Protein AF-A0AAV8CZV4-F1 (afdb_monomer)

pLDDT: mean 82.41, std 15.02, range [40.75, 97.69]

Secondary structure (DSSP, 8-state):
-EEEEESSTTS--EEEEE------TT-SSPPP--TT-SS-----EEEEEE-TT--EEEEETTEEEE---GGGGT---TT---PPP-----------HHHHHHHHHHHHHHT--

Structure (mmCIF, N/CA/C/O backbone):
data_AF-A0AAV8CZV4-F1
#
_entry.id   AF-A0AAV8CZV4-F1
#
loop_
_atom_site.group_PDB
_atom_site.id
_atom_site.type_symbol
_atom_site.label_atom_id
_atom_site.label_alt_id
_atom_site.label_comp_id
_atom_site.label_asym_id
_atom_site.label_entity_id
_atom_site.label_seq_id
_atom_site.pdbx_PDB_ins_code
_atom_site.Cartn_x
_atom_site.Cartn_y
_atom_site.Cartn_z
_atom_site.occupancy
_atom_site.B_iso_or_equiv
_atom_site.auth_seq_id
_atom_site.auth_comp_id
_atom_site.auth_asym_id
_atom_site.auth_atom_id
_atom_site.pdbx_PDB_model_num
ATOM 1 N N . MET A 1 1 ? 6.064 -4.288 -0.198 1.00 84.44 1 MET A N 1
ATOM 2 C CA . MET A 1 1 ? 5.861 -4.841 -1.558 1.00 84.44 1 MET A CA 1
ATOM 3 C C . MET A 1 1 ? 6.986 -4.315 -2.436 1.00 84.44 1 MET A C 1
ATOM 5 O O . MET A 1 1 ? 7.546 -3.289 -2.079 1.00 84.44 1 MET A O 1
ATOM 9 N N . TRP A 1 2 ? 7.366 -4.995 -3.513 1.00 87.06 2 TRP A N 1
ATOM 10 C CA . TRP A 1 2 ? 8.319 -4.450 -4.487 1.00 87.06 2 TRP A CA 1
ATOM 11 C C . TRP A 1 2 ? 7.564 -4.118 -5.765 1.00 87.06 2 TRP A C 1
ATOM 13 O O . TRP A 1 2 ? 6.736 -4.915 -6.198 1.00 87.06 2 TRP A O 1
ATOM 23 N N . ALA A 1 3 ? 7.838 -2.953 -6.334 1.00 89.19 3 ALA A N 1
ATOM 24 C CA . ALA A 1 3 ? 7.349 -2.558 -7.644 1.00 89.19 3 ALA A CA 1
ATOM 25 C C . ALA A 1 3 ? 8.551 -2.249 -8.532 1.00 89.19 3 ALA A C 1
ATOM 27 O O . ALA A 1 3 ? 9.603 -1.846 -8.037 1.00 89.19 3 ALA A O 1
ATOM 28 N N . ALA A 1 4 ? 8.403 -2.465 -9.834 1.00 91.38 4 ALA A N 1
ATOM 29 C CA . ALA A 1 4 ? 9.425 -2.113 -10.799 1.00 91.38 4 ALA A CA 1
ATOM 30 C C . ALA A 1 4 ? 8.798 -1.321 -11.943 1.00 91.38 4 ALA A C 1
ATOM 32 O O . ALA A 1 4 ? 7.742 -1.704 -12.446 1.00 91.38 4 ALA A O 1
ATOM 33 N N . ALA A 1 5 ? 9.441 -0.226 -12.333 1.00 93.00 5 ALA A N 1
ATOM 34 C CA . ALA A 1 5 ? 9.014 0.621 -13.434 1.00 93.00 5 ALA A CA 1
ATOM 35 C C . ALA A 1 5 ? 10.118 0.705 -14.487 1.00 93.00 5 ALA A C 1
ATOM 37 O O . ALA A 1 5 ? 11.300 0.821 -14.165 1.00 93.00 5 ALA A O 1
ATOM 38 N N . GLU A 1 6 ? 9.720 0.652 -15.751 1.00 96.19 6 GLU A N 1
ATOM 39 C CA . GLU A 1 6 ? 10.625 0.753 -16.890 1.00 96.19 6 GLU A CA 1
ATOM 40 C C . GLU A 1 6 ? 10.550 2.163 -17.482 1.00 96.19 6 GLU A C 1
ATOM 42 O O . GLU A 1 6 ? 9.466 2.629 -17.842 1.00 96.19 6 GLU A O 1
ATOM 47 N N . THR A 1 7 ? 11.693 2.846 -17.579 1.00 92.19 7 THR A N 1
ATOM 48 C CA . THR A 1 7 ? 11.783 4.180 -18.193 1.00 92.19 7 THR A CA 1
ATOM 49 C C . THR A 1 7 ? 13.083 4.305 -18.997 1.00 92.19 7 THR A C 1
ATOM 51 O O . THR A 1 7 ? 14.151 4.214 -18.394 1.00 92.19 7 THR A O 1
ATOM 54 N N . PRO A 1 8 ? 13.043 4.560 -20.321 1.00 94.25 8 PRO A N 1
ATOM 55 C CA . PRO A 1 8 ? 11.867 4.601 -21.193 1.00 94.25 8 PRO A CA 1
ATOM 56 C C . PRO A 1 8 ? 11.296 3.198 -21.456 1.00 94.25 8 PRO A C 1
ATOM 58 O O . PRO A 1 8 ? 11.976 2.187 -21.272 1.00 94.25 8 PRO A O 1
ATOM 61 N N . ARG A 1 9 ? 10.036 3.143 -21.899 1.00 94.44 9 ARG A N 1
ATOM 62 C CA . ARG A 1 9 ? 9.342 1.889 -22.232 1.00 94.44 9 ARG A CA 1
ATOM 63 C C . ARG A 1 9 ? 10.105 1.119 -23.320 1.00 94.44 9 ARG A C 1
ATOM 65 O O . ARG A 1 9 ? 10.430 1.696 -24.354 1.00 94.44 9 ARG A O 1
ATOM 72 N N . GLY A 1 10 ? 10.323 -0.178 -23.109 1.00 93.94 10 GLY A N 1
ATOM 73 C CA . GLY A 1 10 ? 11.033 -1.066 -24.036 1.00 93.94 10 GLY A CA 1
ATOM 74 C C . GLY A 1 10 ? 12.564 -1.006 -23.960 1.00 93.94 10 GLY A C 1
ATOM 75 O O . GLY A 1 10 ? 13.227 -1.570 -24.825 1.00 93.94 10 GLY A O 1
ATOM 76 N N . SER A 1 11 ? 13.137 -0.333 -22.960 1.00 95.88 11 SER A N 1
ATOM 77 C CA . SER A 1 11 ? 14.590 -0.288 -22.735 1.00 95.88 11 SER A CA 1
ATOM 78 C C . SER A 1 11 ? 15.160 -1.559 -22.098 1.00 95.88 11 SER A C 1
ATOM 80 O O . SER A 1 11 ? 16.370 -1.771 -22.130 1.00 95.88 11 SER A O 1
ATOM 82 N N . GLY A 1 12 ? 14.318 -2.379 -21.468 1.00 93.94 12 GLY A N 1
ATOM 83 C CA . GLY A 1 12 ? 14.728 -3.488 -20.613 1.00 93.94 12 GLY A CA 1
ATOM 84 C C . GLY A 1 12 ? 15.320 -3.050 -19.268 1.00 93.94 12 GLY A C 1
ATOM 85 O O . GLY A 1 12 ? 15.734 -3.909 -18.488 1.00 93.94 12 GLY A O 1
ATOM 86 N N . ASN A 1 13 ? 15.365 -1.745 -18.968 1.00 95.00 13 ASN A N 1
ATOM 87 C CA . ASN A 1 13 ? 15.929 -1.221 -17.729 1.00 95.00 13 ASN A CA 1
ATOM 88 C C . ASN A 1 13 ? 14.826 -0.891 -16.713 1.00 95.00 13 ASN A C 1
ATOM 90 O O . ASN A 1 13 ? 14.047 0.048 -16.890 1.00 95.00 13 ASN A O 1
ATOM 94 N N . PHE A 1 14 ? 14.770 -1.676 -15.636 1.00 93.75 14 PHE A N 1
ATOM 95 C CA . PHE A 1 14 ? 13.740 -1.586 -14.606 1.00 93.75 14 PHE A CA 1
ATOM 96 C C . PHE A 1 14 ? 14.308 -0.992 -13.317 1.00 93.75 14 PHE A C 1
ATOM 98 O O . PHE A 1 14 ? 15.144 -1.613 -12.656 1.00 93.75 14 PHE A O 1
ATOM 105 N N . SER A 1 15 ? 13.788 0.165 -12.909 1.00 94.25 15 SER A N 1
ATOM 106 C CA . SER A 1 15 ? 14.010 0.697 -11.563 1.00 94.25 15 SER A CA 1
ATOM 107 C C . SER A 1 15 ? 13.107 -0.041 -10.586 1.00 94.25 15 SER A C 1
ATOM 109 O O . SER A 1 15 ? 11.905 -0.145 -10.829 1.00 94.25 15 SER A O 1
ATOM 111 N N . LYS A 1 16 ? 13.677 -0.585 -9.507 1.00 93.81 16 LYS A N 1
ATOM 112 C CA . LYS A 1 16 ? 12.945 -1.351 -8.491 1.00 93.81 16 LYS A CA 1
ATOM 113 C C . LYS A 1 16 ? 12.848 -0.537 -7.216 1.00 93.81 16 LYS A C 1
ATOM 115 O O . LYS A 1 16 ? 13.872 -0.178 -6.646 1.00 93.81 16 LYS A O 1
ATOM 120 N N . ASP A 1 17 ? 11.634 -0.376 -6.716 1.00 91.06 17 ASP A N 1
ATOM 121 C CA . ASP A 1 17 ? 11.358 0.373 -5.501 1.00 91.06 17 ASP A CA 1
ATOM 122 C C . ASP A 1 17 ? 10.588 -0.478 -4.497 1.00 91.06 17 ASP A C 1
ATOM 124 O O . ASP A 1 17 ? 9.695 -1.270 -4.830 1.00 91.06 17 ASP A O 1
ATOM 128 N N . LYS A 1 18 ? 10.940 -0.310 -3.222 1.00 89.38 18 LYS A N 1
ATOM 129 C CA . LYS A 1 18 ? 10.196 -0.918 -2.125 1.00 89.38 18 LYS A CA 1
ATOM 130 C C . LYS A 1 18 ? 9.014 -0.023 -1.781 1.00 89.38 18 LYS A C 1
ATOM 132 O O . LYS A 1 18 ? 9.177 1.086 -1.286 1.00 89.38 18 LYS A O 1
ATOM 137 N N . ILE A 1 19 ? 7.815 -0.551 -1.978 1.00 86.38 19 ILE A N 1
ATOM 138 C CA . ILE A 1 19 ? 6.568 0.115 -1.625 1.00 86.38 19 ILE A CA 1
ATOM 139 C C . ILE A 1 19 ? 6.217 -0.207 -0.173 1.00 86.38 19 ILE A C 1
ATOM 141 O O . ILE A 1 19 ? 5.952 -1.366 0.190 1.00 86.38 19 ILE A O 1
ATOM 145 N N . THR A 1 20 ? 6.221 0.844 0.641 1.00 88.38 20 THR A N 1
ATOM 146 C CA . THR A 1 20 ? 5.688 0.864 2.006 1.00 88.38 20 THR A CA 1
ATOM 147 C C . THR A 1 20 ? 4.181 1.079 1.933 1.00 88.38 20 THR A C 1
ATOM 149 O O . THR A 1 20 ? 3.703 1.899 1.154 1.00 88.38 20 THR A O 1
ATOM 152 N N . PHE A 1 21 ? 3.427 0.338 2.735 1.00 88.62 21 PHE A N 1
ATOM 153 C CA . PHE A 1 21 ? 1.983 0.489 2.825 1.00 88.62 21 PHE A CA 1
ATOM 154 C C . PHE A 1 21 ? 1.522 0.227 4.255 1.00 88.62 21 PHE A C 1
ATOM 156 O O . PHE A 1 21 ? 2.146 -0.529 4.999 1.00 88.62 21 PHE A O 1
ATOM 163 N N . THR A 1 22 ? 0.406 0.843 4.617 1.00 91.56 22 THR A N 1
ATOM 164 C CA . THR A 1 22 ? -0.323 0.560 5.847 1.00 91.56 22 THR A CA 1
ATOM 165 C C . THR A 1 22 ? -1.811 0.699 5.575 1.00 91.56 22 THR A C 1
ATOM 167 O O . THR A 1 22 ? -2.226 1.134 4.496 1.00 91.56 22 THR A O 1
ATOM 170 N N . CYS A 1 23 ? -2.617 0.298 6.540 1.00 90.75 23 CYS A N 1
ATOM 171 C CA . CYS A 1 23 ? -4.054 0.320 6.404 1.00 90.75 23 CYS A CA 1
ATOM 172 C C . CYS A 1 23 ? -4.656 1.656 6.781 1.00 90.75 23 CYS A C 1
ATOM 174 O O . CYS A 1 23 ? -4.127 2.403 7.604 1.00 90.75 23 CYS A O 1
ATOM 176 N N . SER A 1 24 ? -5.809 1.926 6.181 1.00 93.00 24 SER A N 1
ATOM 177 C CA . SER A 1 24 ? -6.567 3.110 6.524 1.00 93.00 24 SER A CA 1
ATOM 178 C C . SER A 1 24 ? -7.020 3.063 7.980 1.00 93.00 24 SER A C 1
ATOM 180 O O . SER A 1 24 ? -7.527 2.039 8.440 1.00 93.00 24 SER A O 1
ATOM 182 N N . LYS A 1 25 ? -6.925 4.201 8.674 1.00 88.69 25 LYS A N 1
ATOM 183 C CA . LYS A 1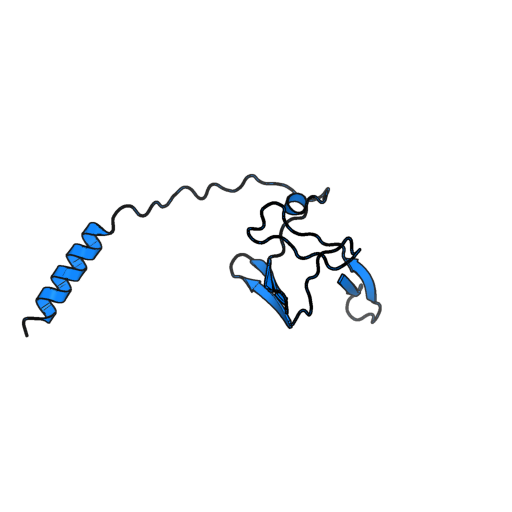 25 ? -7.474 4.366 10.029 1.00 88.69 25 LYS A CA 1
ATOM 184 C C . LYS A 1 25 ? -8.994 4.181 10.078 1.00 88.69 25 LYS A C 1
ATOM 186 O O . LYS A 1 25 ? -9.533 3.908 11.141 1.00 88.69 25 LYS A O 1
ATOM 191 N N . THR A 1 26 ? -9.676 4.333 8.941 1.00 89.38 26 THR A N 1
ATOM 192 C CA . THR A 1 26 ? -11.127 4.155 8.806 1.00 89.38 26 THR A CA 1
ATOM 193 C C . THR A 1 26 ? -11.505 2.794 8.217 1.00 89.38 26 THR A C 1
ATOM 195 O O . THR A 1 26 ? -12.659 2.590 7.842 1.00 89.38 26 THR A O 1
ATOM 198 N N . SER A 1 27 ? -10.553 1.858 8.109 1.00 89.06 27 SER A N 1
ATOM 199 C CA . SER A 1 27 ? -10.846 0.495 7.663 1.00 89.06 27 SER A CA 1
ATOM 200 C C . SER A 1 27 ? -11.815 -0.183 8.641 1.00 89.06 27 SER A C 1
ATOM 202 O O . SER A 1 27 ? -11.533 -0.199 9.840 1.00 89.06 27 SER A O 1
ATOM 204 N N . PRO A 1 28 ? -12.927 -0.778 8.166 1.00 88.06 28 PRO A N 1
ATOM 205 C CA . PRO A 1 28 ? -13.869 -1.484 9.036 1.00 88.06 28 PRO A CA 1
ATOM 206 C C . PRO A 1 28 ? -13.267 -2.766 9.626 1.00 88.06 28 PRO A C 1
ATOM 208 O O . PRO A 1 28 ? -13.736 -3.254 10.649 1.00 88.06 28 PRO A O 1
ATOM 211 N N . ILE A 1 29 ? -12.233 -3.310 8.978 1.00 86.25 29 ILE A N 1
ATOM 212 C CA . ILE A 1 29 ? -11.518 -4.508 9.414 1.00 86.25 29 ILE A CA 1
ATOM 213 C C . ILE A 1 29 ? -10.102 -4.090 9.831 1.00 86.25 29 ILE A C 1
ATOM 215 O O . ILE A 1 29 ? -9.419 -3.416 9.046 1.00 86.25 29 ILE A O 1
ATOM 219 N N . PRO A 1 30 ? -9.646 -4.462 11.041 1.00 84.06 30 PRO A N 1
ATOM 220 C CA . PRO A 1 30 ? -8.298 -4.161 11.494 1.00 84.06 30 PRO A CA 1
ATOM 221 C C . PRO A 1 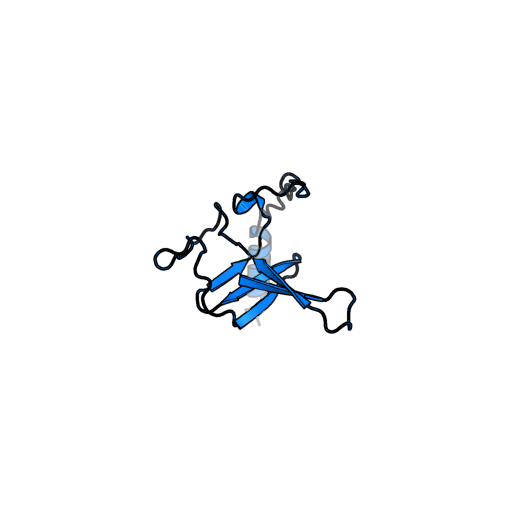30 ? -7.278 -4.926 10.656 1.00 84.06 30 PRO A C 1
ATOM 223 O O . PRO A 1 30 ? -7.524 -6.044 10.204 1.00 84.06 30 PRO A O 1
ATOM 226 N N . CYS A 1 31 ? -6.108 -4.327 10.466 1.00 85.75 31 CYS A N 1
ATOM 227 C CA . CYS A 1 31 ? -5.060 -4.992 9.713 1.00 85.75 31 CYS A CA 1
ATOM 228 C C . CYS A 1 31 ? -4.258 -5.968 10.552 1.00 85.75 31 CYS A C 1
ATOM 230 O O . CYS A 1 31 ? -3.882 -5.678 11.684 1.00 85.75 31 CYS A O 1
ATOM 232 N N . ASP A 1 32 ? -3.999 -7.121 9.945 1.00 86.25 32 ASP A N 1
ATOM 233 C CA . ASP A 1 32 ? -3.183 -8.182 10.510 1.00 86.25 32 ASP A CA 1
ATOM 234 C C . ASP A 1 32 ? -1.703 -7.815 10.347 1.00 86.25 32 ASP A C 1
ATOM 236 O O . ASP A 1 32 ? -1.227 -7.564 9.236 1.00 86.25 32 ASP A O 1
ATOM 240 N N . TYR A 1 33 ? -0.973 -7.770 11.457 1.00 88.06 33 TYR A N 1
ATOM 241 C CA . TYR A 1 33 ? 0.472 -7.577 11.480 1.00 88.06 33 TYR A CA 1
ATOM 242 C C . TYR A 1 33 ? 1.100 -8.861 12.000 1.00 88.06 33 TYR A C 1
ATOM 244 O O . TYR A 1 33 ? 0.842 -9.292 13.120 1.00 88.06 33 TYR A O 1
ATOM 252 N N . THR A 1 34 ? 1.944 -9.486 11.183 1.00 81.75 34 THR A N 1
ATOM 253 C CA . THR A 1 34 ? 2.586 -10.745 11.560 1.00 81.75 34 THR A CA 1
ATOM 254 C C . THR A 1 34 ? 3.971 -10.479 12.156 1.00 81.75 34 THR A C 1
ATOM 256 O O . THR A 1 34 ? 4.853 -9.915 11.503 1.00 81.75 34 THR A O 1
ATOM 259 N N . GLY A 1 35 ? 4.181 -10.924 13.397 1.00 80.75 35 GLY A N 1
ATOM 260 C CA . GLY A 1 35 ? 5.478 -10.880 14.077 1.00 80.75 35 GLY A CA 1
ATOM 261 C C . GLY A 1 35 ? 5.966 -9.458 14.372 1.00 80.75 35 GLY A C 1
ATOM 262 O O . GLY A 1 35 ? 5.230 -8.639 14.907 1.00 80.75 35 GLY A O 1
ATOM 263 N N . LYS A 1 36 ? 7.232 -9.170 14.038 1.00 77.44 36 LYS A N 1
ATOM 264 C CA . LYS A 1 36 ? 7.883 -7.858 14.243 1.00 77.44 36 LYS A CA 1
ATOM 265 C C . LYS A 1 36 ? 7.847 -6.957 12.996 1.00 77.44 36 LYS A C 1
ATOM 267 O O . LYS A 1 36 ? 8.623 -6.010 12.901 1.00 77.44 36 LYS A O 1
ATOM 272 N N . SER A 1 37 ? 7.014 -7.277 12.003 1.00 81.81 37 SER A N 1
ATOM 273 C CA . SER A 1 37 ? 6.918 -6.485 10.772 1.00 81.81 37 SER A CA 1
ATOM 274 C C . SER A 1 37 ? 6.223 -5.148 11.028 1.00 81.81 37 SER A C 1
ATOM 276 O O . SER A 1 37 ? 5.152 -5.103 11.625 1.00 81.81 37 SER A O 1
ATOM 278 N N . THR A 1 38 ? 6.795 -4.062 10.506 1.00 83.31 38 THR A N 1
ATOM 279 C CA . THR A 1 38 ? 6.156 -2.735 10.479 1.00 83.31 38 THR A CA 1
ATOM 280 C C . THR A 1 38 ? 5.120 -2.593 9.361 1.00 83.31 38 THR A C 1
ATOM 282 O O . THR A 1 38 ? 4.374 -1.618 9.333 1.00 83.31 38 THR A O 1
ATOM 285 N N . LEU A 1 39 ? 5.070 -3.556 8.434 1.00 87.75 39 LEU A N 1
ATOM 286 C CA . LEU A 1 39 ? 4.105 -3.607 7.339 1.00 87.75 39 LEU A CA 1
ATOM 287 C C . LEU A 1 39 ? 3.015 -4.644 7.633 1.00 87.75 39 LEU A C 1
ATOM 289 O O . LEU A 1 39 ? 3.354 -5.737 8.111 1.00 87.75 39 LEU A O 1
ATOM 293 N N . PRO A 1 40 ? 1.746 -4.350 7.300 1.00 89.88 40 PRO A N 1
ATOM 294 C CA . PRO A 1 40 ? 0.674 -5.314 7.457 1.00 89.88 40 PRO A CA 1
ATOM 295 C C . PRO A 1 40 ? 0.841 -6.497 6.498 1.00 89.88 40 PRO A C 1
ATOM 297 O O . PRO A 1 40 ? 1.403 -6.391 5.403 1.00 89.88 40 PRO A O 1
ATOM 300 N N . SER A 1 41 ? 0.341 -7.647 6.933 1.00 89.56 41 SER A N 1
ATOM 301 C CA . SER A 1 41 ? 0.403 -8.908 6.209 1.00 89.56 41 SER A CA 1
ATOM 302 C C . SER A 1 41 ? -0.747 -8.990 5.209 1.00 89.56 41 SER A C 1
ATOM 304 O O . SER A 1 41 ? -1.880 -9.296 5.567 1.00 89.56 41 SER A O 1
ATOM 306 N N . LEU A 1 42 ? -0.455 -8.717 3.934 1.00 88.62 42 LEU A N 1
ATOM 307 C CA . LEU A 1 42 ? -1.428 -8.893 2.847 1.00 88.62 42 LEU A CA 1
ATOM 308 C C . LEU 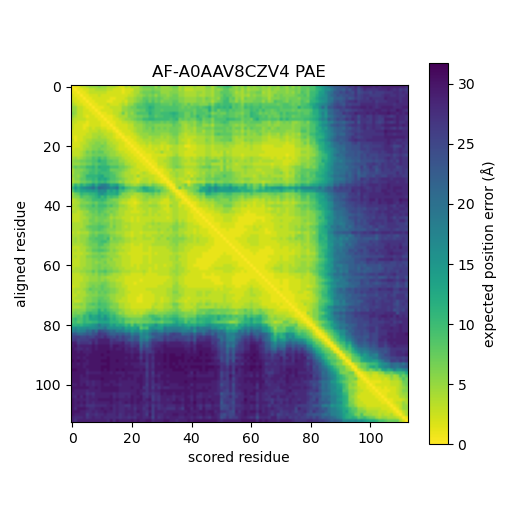A 1 42 ? -1.589 -10.360 2.428 1.00 88.62 42 LEU A C 1
ATOM 310 O O . LEU A 1 42 ? -2.568 -10.696 1.770 1.00 88.62 42 LEU A O 1
ATOM 314 N N . GLY A 1 43 ? -0.648 -11.238 2.784 1.00 89.81 43 GLY A N 1
ATOM 315 C CA . GLY A 1 43 ? -0.598 -12.604 2.262 1.00 89.81 43 GLY A CA 1
ATOM 316 C C . GLY A 1 43 ? -0.223 -12.662 0.776 1.00 89.81 43 GLY A C 1
ATOM 317 O O . GLY A 1 43 ? 0.448 -11.768 0.255 1.00 89.81 43 GLY A O 1
ATOM 318 N N . TYR A 1 44 ? -0.633 -13.737 0.100 1.00 92.38 44 TYR A N 1
ATOM 319 C CA . TYR A 1 44 ? -0.385 -13.923 -1.331 1.00 92.38 44 TYR A CA 1
ATOM 320 C C . TYR A 1 44 ? -1.415 -13.145 -2.153 1.00 92.38 44 TYR A C 1
ATOM 322 O O . TYR A 1 44 ? -2.609 -13.251 -1.884 1.00 92.38 44 TYR A O 1
ATOM 330 N N . ILE A 1 45 ? -0.970 -12.374 -3.145 1.00 92.62 45 ILE A N 1
ATOM 331 C CA . ILE A 1 45 ? -1.847 -11.592 -4.026 1.00 92.62 45 ILE A CA 1
ATOM 332 C C . ILE A 1 45 ? -2.204 -12.460 -5.229 1.00 92.62 45 ILE A C 1
ATOM 334 O O . ILE A 1 45 ? -1.321 -12.848 -5.988 1.00 92.62 45 ILE A O 1
ATOM 338 N N . PHE A 1 46 ? -3.490 -12.754 -5.404 1.00 95.88 46 PHE A N 1
ATOM 339 C CA . PHE A 1 46 ? -3.980 -13.528 -6.544 1.00 95.88 46 PHE A CA 1
ATOM 340 C C . PHE A 1 46 ? -4.188 -12.646 -7.769 1.00 95.88 46 PHE A C 1
ATOM 342 O O . PHE A 1 46 ? -3.827 -13.020 -8.881 1.00 95.88 46 PHE A O 1
ATOM 349 N N . SER A 1 47 ? -4.777 -11.469 -7.566 1.00 96.00 47 SER A N 1
ATOM 350 C CA . SER A 1 47 ? -5.063 -10.527 -8.640 1.00 96.00 47 SER A CA 1
ATOM 351 C C . SER A 1 47 ? -5.217 -9.103 -8.114 1.00 96.00 47 SER A C 1
ATOM 353 O O . SER A 1 47 ? -5.332 -8.853 -6.909 1.00 96.00 47 SER A O 1
ATOM 355 N N . PHE A 1 48 ? -5.221 -8.160 -9.048 1.00 95.12 48 PHE A N 1
ATOM 356 C CA . PHE A 1 48 ? -5.584 -6.771 -8.825 1.00 95.12 48 PHE A CA 1
ATOM 357 C C . PHE A 1 48 ? -6.589 -6.344 -9.892 1.00 95.12 48 PHE A C 1
ATOM 359 O O . PHE A 1 48 ? -6.601 -6.885 -10.999 1.00 95.12 48 PHE A O 1
ATOM 366 N N . GLY A 1 49 ? -7.442 -5.384 -9.560 1.00 97.00 49 GLY A N 1
ATOM 367 C CA . GLY A 1 49 ? -8.484 -4.907 -10.460 1.00 97.00 49 GLY A CA 1
ATOM 368 C C . GLY A 1 49 ? -8.925 -3.499 -10.110 1.00 97.00 49 GLY A C 1
ATOM 369 O O . GLY A 1 49 ? -8.626 -2.994 -9.031 1.00 97.00 49 GLY A O 1
ATOM 370 N N . GLN A 1 50 ? -9.627 -2.867 -11.040 1.00 97.69 50 GLN A N 1
ATOM 371 C CA . GLN A 1 50 ? -10.223 -1.554 -10.847 1.00 97.69 50 GLN A CA 1
ATOM 372 C C . GLN A 1 50 ? -11.741 -1.675 -10.986 1.00 97.69 50 GLN A C 1
ATOM 374 O O . GLN A 1 50 ? -12.215 -2.350 -11.900 1.00 97.69 50 GLN A O 1
ATOM 379 N N . ASP A 1 51 ? -12.491 -1.035 -10.092 1.00 95.81 51 ASP A N 1
ATOM 380 C CA . ASP A 1 51 ? -13.953 -0.997 -10.169 1.00 95.81 51 ASP A CA 1
ATOM 381 C C . ASP A 1 51 ? -14.475 0.150 -11.066 1.00 95.81 51 ASP A C 1
ATOM 383 O O . ASP A 1 51 ? -13.717 0.931 -11.654 1.00 95.81 51 ASP A O 1
ATOM 387 N N . ASN A 1 52 ? -15.801 0.278 -11.173 1.00 97.62 52 ASN A N 1
ATOM 388 C CA . ASN A 1 52 ? -16.439 1.334 -11.970 1.00 97.62 52 ASN A CA 1
ATOM 389 C C . ASN A 1 52 ? -16.183 2.750 -11.422 1.00 97.62 52 ASN A C 1
ATOM 391 O O . ASN A 1 52 ? -16.218 3.710 -12.192 1.00 97.62 52 ASN A O 1
ATOM 395 N N . ASN A 1 53 ? -15.872 2.874 -10.129 1.00 95.88 53 ASN A N 1
ATOM 396 C CA . ASN A 1 53 ? -15.530 4.133 -9.468 1.00 95.88 53 ASN A CA 1
ATOM 397 C C . ASN A 1 53 ? -14.037 4.470 -9.581 1.00 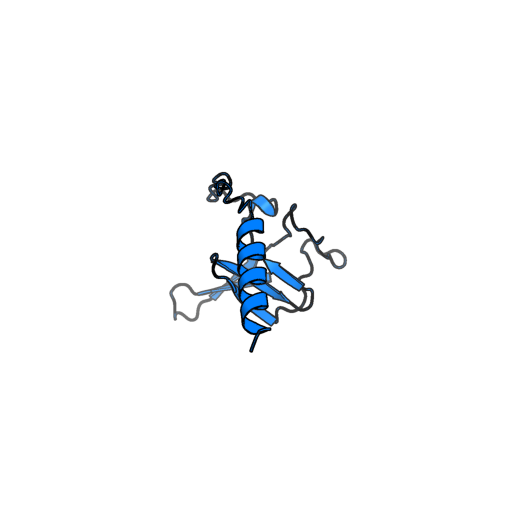95.88 53 ASN A C 1
ATOM 399 O O . ASN A 1 53 ? -13.591 5.473 -9.030 1.00 95.88 53 ASN A O 1
ATOM 403 N N . LYS A 1 54 ? -13.274 3.665 -10.332 1.00 95.19 54 LYS A N 1
ATOM 404 C CA . LYS A 1 54 ? -11.826 3.794 -10.522 1.00 95.19 54 LYS A CA 1
ATOM 405 C C . LYS A 1 54 ? -11.003 3.515 -9.265 1.00 95.19 54 LYS A C 1
ATOM 407 O O . LYS A 1 54 ? -9.800 3.782 -9.266 1.00 95.19 54 LYS A O 1
ATOM 412 N N . ASP A 1 55 ? -11.601 2.892 -8.254 1.00 95.00 55 ASP A N 1
ATOM 413 C CA . ASP A 1 55 ? -10.883 2.414 -7.082 1.00 95.00 55 ASP A CA 1
ATOM 414 C C . ASP A 1 55 ? -10.124 1.127 -7.430 1.00 95.00 55 ASP A C 1
ATOM 416 O O . ASP A 1 55 ? -10.653 0.219 -8.075 1.00 95.00 55 ASP A O 1
ATOM 420 N N . LEU A 1 56 ? -8.858 1.054 -7.014 1.00 95.81 56 LEU A N 1
ATOM 421 C CA . LEU A 1 56 ? -8.013 -0.122 -7.216 1.00 95.81 56 LEU A CA 1
ATOM 422 C C . LEU A 1 56 ? -8.177 -1.091 -6.041 1.00 95.81 56 LEU A C 1
ATOM 424 O O . LEU A 1 56 ? -8.153 -0.678 -4.880 1.00 95.81 56 LEU A O 1
ATOM 428 N N . PHE A 1 57 ? -8.267 -2.382 -6.334 1.00 95.75 57 PHE A N 1
ATOM 429 C CA . PHE A 1 57 ? -8.408 -3.446 -5.350 1.00 95.75 57 PHE A CA 1
ATOM 430 C C . PHE A 1 57 ? -7.357 -4.534 -5.543 1.00 95.75 57 PHE A C 1
ATOM 432 O O . PHE A 1 57 ? -7.001 -4.880 -6.669 1.00 95.75 57 PHE A O 1
ATOM 439 N N . TYR A 1 58 ? -6.921 -5.116 -4.429 1.00 94.06 58 TYR A N 1
ATOM 440 C CA . TYR A 1 58 ? -6.117 -6.332 -4.377 1.00 94.06 58 TYR A CA 1
ATOM 441 C C . TYR A 1 58 ? -6.951 -7.468 -3.802 1.00 94.06 58 TYR A C 1
ATOM 443 O O . TYR A 1 58 ? -7.485 -7.340 -2.699 1.00 94.06 58 TYR A O 1
ATOM 451 N N . MET A 1 59 ? -7.019 -8.589 -4.516 1.00 95.44 59 MET A N 1
ATOM 452 C CA . MET A 1 59 ? -7.557 -9.834 -3.982 1.00 95.44 59 MET A CA 1
ATOM 453 C C . MET A 1 59 ? -6.400 -10.699 -3.497 1.00 95.44 59 MET A C 1
ATOM 455 O O . MET A 1 59 ? -5.511 -11.060 -4.272 1.00 95.44 59 MET A O 1
ATOM 459 N N . THR A 1 60 ? -6.398 -11.021 -2.209 1.00 94.56 60 THR A N 1
ATOM 460 C CA . THR A 1 60 ? -5.308 -11.755 -1.572 1.00 94.56 60 THR A CA 1
ATOM 461 C C . THR A 1 60 ? -5.825 -12.933 -0.755 1.00 94.56 60 THR A C 1
ATOM 463 O O . THR A 1 60 ? -7.019 -13.059 -0.489 1.00 94.56 60 THR A O 1
ATOM 466 N N . SER A 1 61 ? -4.914 -13.788 -0.293 1.00 93.88 61 SER A N 1
ATOM 467 C CA . SER A 1 61 ? -5.227 -14.907 0.602 1.00 93.88 61 SER A CA 1
ATOM 468 C C . SER A 1 61 ? -5.747 -14.482 1.984 1.00 93.88 61 SER A C 1
ATOM 470 O O . SER A 1 61 ? -6.154 -15.336 2.766 1.00 93.88 61 SER A O 1
ATOM 472 N N . LYS A 1 62 ? -5.674 -13.191 2.324 1.00 91.31 62 LYS A N 1
ATOM 473 C CA . LYS A 1 62 ? -6.103 -12.627 3.614 1.00 91.31 62 LYS A CA 1
ATOM 474 C C . LYS A 1 62 ? -7.354 -11.753 3.498 1.00 91.31 62 LYS A C 1
ATOM 476 O O . LYS A 1 62 ? -7.933 -11.405 4.522 1.00 91.31 62 LYS A O 1
ATOM 481 N N . GLY A 1 63 ? -7.784 -11.418 2.281 1.00 91.31 63 GLY A N 1
ATOM 482 C CA . GLY A 1 63 ? -8.989 -10.632 2.041 1.00 91.31 63 GLY A CA 1
ATOM 483 C C . GLY A 1 63 ? -8.916 -9.791 0.770 1.00 91.31 63 GLY A C 1
ATOM 484 O O . GLY A 1 63 ? -8.037 -9.963 -0.075 1.00 91.31 63 GLY A O 1
ATOM 485 N N . VAL A 1 64 ? -9.864 -8.862 0.648 1.00 92.88 64 VAL A N 1
ATOM 486 C CA . VAL A 1 64 ? -9.916 -7.881 -0.440 1.00 92.88 64 VAL A CA 1
ATOM 487 C C . VAL A 1 64 ? -9.567 -6.508 0.120 1.00 92.88 64 VAL A C 1
ATOM 489 O O . VAL A 1 64 ? -10.208 -6.032 1.055 1.00 92.88 64 VAL A O 1
ATOM 492 N N . TYR A 1 65 ? -8.555 -5.864 -0.457 1.00 93.06 65 TYR A N 1
ATOM 493 C CA . TYR A 1 65 ? -8.042 -4.577 0.007 1.00 93.06 65 TYR A CA 1
ATOM 494 C C . TYR A 1 65 ? -8.265 -3.511 -1.053 1.00 93.06 65 TYR A C 1
ATOM 496 O O . TYR A 1 65 ? -7.817 -3.670 -2.184 1.00 93.06 65 TYR A O 1
ATOM 504 N N . ARG A 1 66 ? -8.900 -2.402 -0.675 1.00 94.62 66 ARG A N 1
ATOM 505 C CA . ARG A 1 66 ? -9.012 -1.212 -1.522 1.00 94.62 66 ARG A CA 1
ATOM 506 C C . ARG A 1 66 ? -7.808 -0.301 -1.306 1.00 94.62 66 ARG A C 1
ATOM 508 O O . ARG A 1 66 ? -7.480 0.019 -0.163 1.00 94.62 66 ARG A O 1
ATOM 515 N N . VAL A 1 67 ? -7.176 0.149 -2.383 1.00 93.25 67 VAL A N 1
ATOM 516 C CA . VAL A 1 67 ? -6.152 1.195 -2.320 1.00 93.25 67 VAL A CA 1
ATOM 517 C C . VAL A 1 67 ? -6.836 2.529 -2.095 1.00 93.25 67 VAL A C 1
ATOM 519 O O . VAL A 1 67 ? -7.757 2.902 -2.813 1.00 93.25 67 VAL A O 1
ATOM 522 N N . VAL A 1 68 ? -6.379 3.246 -1.078 1.00 93.06 68 VAL A N 1
ATOM 523 C CA . VAL A 1 68 ? -6.919 4.551 -0.706 1.00 93.06 68 VAL A CA 1
ATOM 524 C C . VAL A 1 68 ? -5.830 5.611 -0.748 1.00 93.06 68 VAL A C 1
ATOM 526 O O . VAL A 1 68 ? -4.642 5.305 -0.861 1.00 93.06 68 VAL A O 1
ATOM 529 N N . ARG A 1 69 ? -6.241 6.876 -0.643 1.00 91.00 69 ARG A N 1
ATOM 530 C CA . ARG A 1 69 ? -5.304 7.995 -0.624 1.00 91.00 69 ARG A CA 1
ATOM 531 C C . ARG A 1 69 ? -4.355 7.935 0.591 1.00 91.00 69 ARG A C 1
ATOM 533 O O . ARG A 1 69 ? -4.796 7.520 1.668 1.00 91.00 69 ARG A O 1
ATOM 540 N N . PRO A 1 70 ? -3.091 8.382 0.449 1.00 90.69 70 PRO A N 1
ATOM 541 C CA . PRO A 1 70 ? -2.068 8.313 1.499 1.00 90.69 70 PRO A CA 1
ATOM 542 C C . PRO A 1 70 ? -2.499 8.896 2.853 1.00 90.69 70 PRO A C 1
ATOM 544 O O . PRO A 1 70 ? -2.231 8.286 3.893 1.00 90.69 70 PRO A O 1
ATOM 547 N N . SER A 1 71 ? -3.227 10.017 2.847 1.00 90.94 71 SER A N 1
ATOM 548 C CA . SER A 1 71 ? -3.742 10.673 4.059 1.00 90.94 71 SER A CA 1
ATOM 549 C C . SER A 1 71 ? -4.581 9.756 4.959 1.00 90.94 71 SER A C 1
ATOM 551 O O . SER A 1 71 ? -4.443 9.782 6.185 1.00 90.94 71 SER A O 1
ATOM 553 N N . LEU A 1 72 ? -5.399 8.876 4.372 1.00 92.00 72 LEU A N 1
ATOM 554 C CA . LEU A 1 72 ? -6.243 7.933 5.112 1.00 92.00 72 LEU A CA 1
ATOM 555 C C . LEU A 1 72 ? -5.433 6.840 5.818 1.00 92.00 72 LEU A C 1
ATOM 557 O O . LEU A 1 72 ? -5.913 6.259 6.794 1.00 92.00 72 LEU A O 1
ATOM 561 N N . CYS A 1 73 ? -4.215 6.584 5.344 1.00 90.25 73 CYS A N 1
ATOM 562 C CA . CYS A 1 73 ? -3.253 5.653 5.926 1.00 90.25 73 CYS A CA 1
ATOM 563 C C . CYS A 1 73 ? -2.230 6.353 6.842 1.00 90.25 73 CYS A C 1
ATOM 565 O O . CYS A 1 73 ? -1.378 5.693 7.426 1.00 90.25 73 CYS A O 1
ATOM 567 N N . GLY A 1 74 ? -2.309 7.680 7.007 1.00 89.31 74 GLY A N 1
ATOM 568 C CA . GLY A 1 74 ? -1.382 8.448 7.842 1.00 89.31 74 GLY A CA 1
ATOM 569 C C . GLY A 1 74 ? -0.043 8.782 7.179 1.00 89.31 74 GLY A C 1
ATOM 570 O O . GLY A 1 74 ? 0.909 9.098 7.887 1.00 89.31 74 GLY A O 1
ATOM 571 N N . TYR A 1 75 ? 0.037 8.725 5.849 1.00 89.00 75 TYR A N 1
ATOM 572 C CA . TYR A 1 75 ? 1.192 9.216 5.099 1.00 89.00 75 TYR A CA 1
ATOM 573 C C . TYR A 1 75 ? 0.976 10.662 4.650 1.00 89.00 75 TYR A C 1
ATOM 575 O O . TYR A 1 75 ? -0.119 11.037 4.231 1.00 89.00 75 TYR A O 1
ATOM 583 N N . THR A 1 76 ? 2.046 11.453 4.678 1.00 89.06 76 THR A N 1
ATOM 584 C CA . THR A 1 76 ? 2.051 12.813 4.131 1.00 89.06 76 THR A CA 1
ATOM 585 C C . THR A 1 76 ? 2.417 12.762 2.653 1.00 89.06 76 THR A C 1
ATOM 587 O O . THR A 1 76 ? 3.497 12.292 2.298 1.00 89.06 76 THR A O 1
ATOM 590 N N . CYS A 1 77 ? 1.537 13.263 1.789 1.00 85.62 77 CYS A N 1
ATOM 591 C CA . CYS A 1 77 ? 1.797 13.402 0.360 1.00 85.62 77 CYS A CA 1
ATOM 592 C C . CYS A 1 77 ? 1.677 14.884 -0.038 1.00 85.62 77 CYS A C 1
ATOM 594 O O . CYS A 1 77 ? 0.574 15.422 0.029 1.00 85.62 77 CYS A O 1
ATOM 596 N N . PRO A 1 78 ? 2.766 15.553 -0.468 1.00 85.62 78 PRO A N 1
ATOM 597 C CA . PRO A 1 78 ? 2.741 16.983 -0.805 1.00 85.62 78 PRO A CA 1
ATOM 598 C C . PRO A 1 78 ? 1.814 17.346 -1.973 1.00 85.62 78 PRO A C 1
ATOM 600 O O . PRO A 1 78 ? 1.395 18.489 -2.099 1.00 85.62 78 PRO A O 1
ATOM 603 N N . ILE A 1 79 ? 1.527 16.375 -2.841 1.00 86.69 79 ILE A N 1
ATOM 604 C CA . ILE A 1 79 ? 0.762 16.561 -4.082 1.00 86.69 79 ILE A CA 1
ATOM 605 C C . ILE A 1 79 ? -0.722 16.216 -3.865 1.00 86.69 79 ILE A C 1
ATOM 607 O O . ILE A 1 79 ? -1.575 16.535 -4.692 1.00 86.69 79 ILE A O 1
ATOM 611 N N . GLU A 1 80 ? -1.062 15.564 -2.749 1.00 82.62 80 GLU A N 1
ATOM 612 C CA . GLU A 1 80 ? -2.439 15.174 -2.469 1.00 82.62 80 GLU A CA 1
ATOM 613 C C . GLU A 1 80 ? -3.288 16.408 -2.1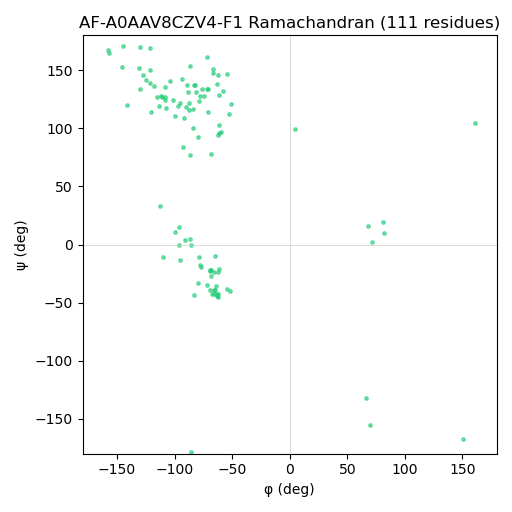33 1.00 82.62 80 GLU A C 1
ATOM 615 O O . GLU A 1 80 ? -3.114 17.048 -1.098 1.00 82.62 80 GLU A O 1
ATOM 620 N N . THR A 1 81 ? -4.260 16.715 -2.992 1.00 80.50 81 THR A N 1
ATOM 621 C CA . THR A 1 81 ? -5.292 17.716 -2.716 1.00 80.50 81 THR A CA 1
ATOM 622 C C . THR A 1 81 ? -6.497 17.034 -2.076 1.00 80.50 81 THR A C 1
ATOM 624 O O . THR A 1 81 ? -7.232 16.273 -2.707 1.00 80.50 81 THR A O 1
ATOM 627 N N . VAL A 1 82 ? -6.709 17.281 -0.782 1.00 71.94 82 VAL A N 1
ATOM 628 C CA . VAL A 1 82 ? -7.894 16.784 -0.074 1.00 71.94 82 VAL A CA 1
ATOM 629 C C . VAL A 1 82 ? -9.068 17.699 -0.409 1.00 71.94 82 VAL A C 1
ATOM 631 O O . VAL A 1 82 ? -9.285 18.713 0.247 1.00 71.94 82 VAL A O 1
ATOM 634 N N . SER A 1 83 ? -9.834 17.352 -1.443 1.00 63.69 83 SER A N 1
ATOM 635 C CA . SER A 1 83 ? -11.162 17.940 -1.617 1.00 63.69 83 SER A CA 1
ATOM 636 C C . SER A 1 83 ? -12.088 17.361 -0.535 1.00 63.69 83 SER A C 1
ATOM 638 O O . SER A 1 83 ? -12.041 16.143 -0.303 1.00 63.69 83 SER A O 1
ATOM 640 N N . PRO A 1 84 ? -12.890 18.180 0.174 1.00 54.97 84 PRO A N 1
ATOM 641 C CA . PRO A 1 84 ? -13.903 17.655 1.081 1.00 54.97 84 PRO A CA 1
ATOM 642 C C . PRO A 1 84 ? -14.807 16.682 0.311 1.00 54.97 84 PRO A C 1
ATOM 644 O O . PRO A 1 84 ? -15.014 16.878 -0.890 1.00 54.97 84 PRO A O 1
ATOM 647 N N . PRO A 1 85 ? -15.318 15.615 0.956 1.00 55.28 85 PRO A N 1
ATOM 648 C CA . PRO A 1 85 ? -16.227 14.699 0.286 1.00 55.28 85 PRO A CA 1
ATOM 649 C C . PRO A 1 85 ? -17.341 15.531 -0.345 1.00 55.28 85 PRO A C 1
ATOM 651 O O . PRO A 1 85 ? -18.018 16.281 0.361 1.00 55.28 85 PRO A O 1
ATOM 654 N N . GLN A 1 86 ? -17.494 15.440 -1.671 1.00 44.22 86 GLN A N 1
ATOM 655 C CA . GLN A 1 86 ? -18.682 15.959 -2.330 1.00 44.22 86 GLN A CA 1
ATOM 656 C C . GLN A 1 86 ? -19.855 15.330 -1.591 1.00 44.22 86 GLN A C 1
ATOM 658 O O . GLN A 1 86 ? -20.021 14.107 -1.607 1.00 44.22 86 GLN A O 1
ATOM 663 N N . SER A 1 87 ? -20.621 16.153 -0.877 1.00 42.97 87 SER A N 1
ATOM 664 C CA . SER A 1 87 ? -21.910 15.731 -0.376 1.00 42.97 87 SER A CA 1
ATOM 665 C C . SER A 1 87 ? -22.731 15.413 -1.618 1.00 42.97 87 SER A C 1
ATOM 667 O O . SER A 1 87 ? -23.286 16.292 -2.272 1.00 42.97 87 SER A O 1
ATOM 669 N N . SER A 1 88 ? -22.763 14.137 -1.999 1.00 46.94 88 SER A N 1
ATOM 670 C CA . SER A 1 88 ? -23.836 13.633 -2.836 1.00 46.94 88 SER A CA 1
ATOM 671 C C . SER A 1 88 ? -25.092 13.887 -2.020 1.00 46.94 88 SER A C 1
ATOM 673 O O . SER A 1 88 ? -25.391 13.215 -1.033 1.00 46.94 88 SER A O 1
ATOM 675 N N . SER A 1 89 ? -25.734 15.003 -2.342 1.00 44.62 89 SER A N 1
ATOM 676 C CA . SER A 1 89 ? -26.931 15.482 -1.691 1.00 44.62 89 SER A CA 1
ATOM 677 C C . SER A 1 89 ? -27.972 14.396 -1.917 1.00 44.62 89 SER A C 1
ATOM 679 O O . SER A 1 89 ? -28.444 14.201 -3.030 1.00 44.62 89 SER A O 1
ATOM 681 N N . SER A 1 90 ? -28.217 13.613 -0.872 1.00 48.09 90 SER A N 1
ATOM 682 C CA . SER A 1 90 ? -29.401 12.797 -0.632 1.00 48.09 90 SER A CA 1
ATOM 683 C C . SER A 1 90 ? -30.430 12.766 -1.777 1.00 48.09 90 SER A C 1
ATOM 685 O O . SER A 1 90 ? -31.322 13.612 -1.817 1.00 48.09 90 SER A O 1
ATOM 687 N N . LEU A 1 91 ? -30.429 11.716 -2.604 1.00 40.75 91 LEU A N 1
ATOM 688 C CA . LEU A 1 91 ? -31.705 11.147 -3.041 1.00 40.75 91 LEU A CA 1
ATOM 689 C C . LEU A 1 91 ? -32.126 10.132 -1.973 1.00 40.75 91 LEU A C 1
ATOM 691 O O . LEU A 1 91 ? -31.956 8.923 -2.097 1.00 40.75 91 LEU A O 1
ATOM 695 N N . GLN A 1 92 ? -32.641 10.658 -0.862 1.00 53.97 92 GLN A N 1
ATOM 696 C CA . GLN A 1 92 ? -33.490 9.891 0.040 1.00 53.97 92 GLN A CA 1
ATOM 697 C C . GLN A 1 92 ? -34.731 9.500 -0.766 1.00 53.97 92 GLN A C 1
ATOM 699 O O . GLN A 1 92 ? -35.668 10.288 -0.888 1.00 53.97 92 GLN A O 1
ATOM 704 N N . LEU A 1 93 ? -34.719 8.305 -1.363 1.00 47.84 93 LEU A N 1
ATOM 705 C CA . LEU A 1 93 ? -35.877 7.717 -2.029 1.00 47.84 93 LEU A CA 1
ATOM 706 C C . LEU A 1 93 ? -36.930 7.378 -0.966 1.00 47.84 93 LEU A C 1
ATOM 708 O O . LEU A 1 93 ? -37.087 6.244 -0.517 1.00 47.84 93 LEU A O 1
ATOM 712 N N . LYS A 1 94 ? -37.641 8.405 -0.513 1.00 57.75 94 LYS A N 1
ATOM 713 C CA . LYS A 1 94 ? -38.687 8.309 0.494 1.00 57.75 94 LYS A CA 1
ATOM 714 C C . LYS A 1 94 ? -40.029 8.119 -0.208 1.00 57.75 94 LYS A C 1
ATOM 716 O O . LYS A 1 94 ? -40.741 9.093 -0.418 1.00 57.75 94 LYS A O 1
ATOM 721 N N . ARG A 1 95 ? -40.355 6.865 -0.557 1.00 58.56 95 ARG A N 1
ATOM 722 C CA . ARG A 1 95 ? -41.697 6.226 -0.457 1.00 58.56 95 ARG A CA 1
ATOM 723 C C . ARG A 1 95 ? -41.812 4.983 -1.361 1.00 58.56 95 ARG A C 1
ATOM 725 O O . ARG A 1 95 ? -42.080 5.132 -2.548 1.00 58.56 95 ARG A O 1
ATOM 732 N N . PRO A 1 96 ? -41.772 3.757 -0.803 1.00 57.72 96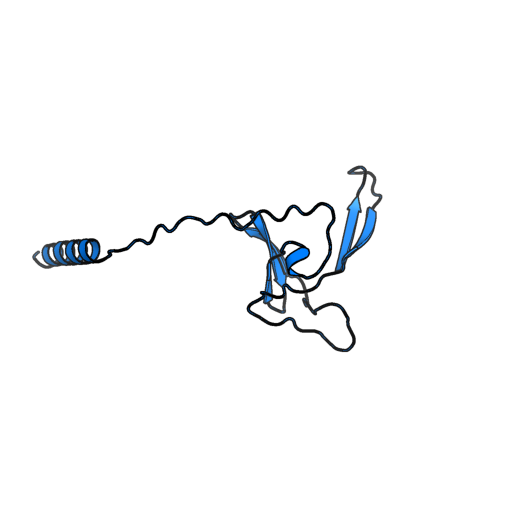 PRO A N 1
ATOM 733 C CA . PRO A 1 96 ? -42.158 2.549 -1.534 1.00 57.72 96 PRO A CA 1
ATOM 734 C C . PRO A 1 96 ? -43.671 2.261 -1.475 1.00 57.72 96 PRO A C 1
ATOM 736 O O . PRO A 1 96 ? -44.128 1.295 -2.069 1.00 57.72 96 PRO A O 1
ATOM 739 N N . ILE A 1 97 ? -44.481 3.081 -0.792 1.00 62.03 97 ILE A N 1
ATOM 740 C CA . ILE A 1 97 ? -45.906 2.770 -0.562 1.00 62.03 97 ILE A CA 1
ATOM 741 C C . ILE A 1 97 ? -46.708 2.732 -1.876 1.00 62.03 97 ILE A C 1
ATOM 743 O O . ILE A 1 97 ? -47.533 1.841 -2.055 1.00 62.03 97 ILE A O 1
ATOM 747 N N . LEU A 1 98 ? -46.430 3.634 -2.826 1.00 63.56 98 LEU A N 1
ATOM 748 C CA . LEU A 1 98 ? -47.135 3.657 -4.115 1.00 63.5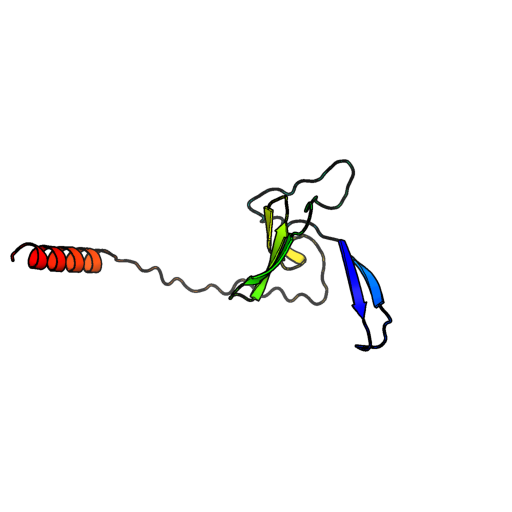6 98 LEU A CA 1
ATOM 749 C C . LEU A 1 98 ? -46.735 2.476 -5.022 1.00 63.56 98 LEU A C 1
ATOM 751 O O . LEU A 1 98 ? -47.584 1.921 -5.710 1.00 63.56 98 LEU A O 1
ATOM 755 N N . LEU A 1 99 ? -45.466 2.051 -4.969 1.00 64.94 99 LEU A N 1
ATOM 756 C CA . LEU A 1 99 ? -44.958 0.880 -5.697 1.00 64.94 99 LEU A CA 1
ATOM 757 C C . LEU A 1 99 ? -45.523 -0.432 -5.141 1.00 64.94 99 LEU A C 1
ATOM 759 O O . LEU A 1 99 ? -45.878 -1.317 -5.913 1.00 64.94 99 LEU A O 1
ATOM 763 N N . VAL A 1 100 ? -45.658 -0.546 -3.817 1.00 73.12 100 VAL A N 1
ATOM 764 C CA . VAL A 1 100 ? -46.271 -1.720 -3.176 1.00 73.12 100 VAL A CA 1
ATOM 765 C C . VAL A 1 100 ? -47.764 -1.803 -3.508 1.00 73.12 100 VAL A C 1
ATOM 767 O O . VAL A 1 100 ? -48.238 -2.876 -3.868 1.00 73.12 100 VAL A O 1
ATOM 770 N N . LEU A 1 101 ? -48.496 -0.682 -3.474 1.00 73.25 101 LEU A N 1
ATOM 771 C CA . LEU A 1 101 ? -49.908 -0.634 -3.883 1.00 73.25 101 LEU A CA 1
ATOM 772 C C . LEU A 1 101 ? -50.095 -0.978 -5.367 1.00 73.25 101 LEU A C 1
ATOM 774 O O . LEU A 1 101 ? -50.987 -1.756 -5.695 1.00 73.25 101 LEU A O 1
ATOM 778 N N . ALA A 1 102 ? -49.235 -0.468 -6.254 1.00 74.88 102 ALA A N 1
ATOM 779 C CA . ALA A 1 102 ? -49.261 -0.839 -7.667 1.00 74.88 102 ALA A CA 1
ATOM 780 C C . ALA A 1 102 ? -48.984 -2.340 -7.860 1.00 74.88 102 ALA A C 1
ATOM 782 O O . ALA A 1 102 ? -49.730 -3.010 -8.566 1.00 74.88 102 ALA A O 1
ATOM 783 N N . CYS A 1 103 ? -47.977 -2.895 -7.180 1.00 74.31 103 CYS A N 1
ATOM 784 C CA . CYS A 1 103 ? -47.640 -4.318 -7.262 1.00 74.31 103 CYS A CA 1
ATOM 785 C C . CYS A 1 103 ? -48.784 -5.220 -6.763 1.00 74.31 103 CYS A C 1
ATOM 787 O O . CYS A 1 103 ? -49.133 -6.196 -7.423 1.00 74.31 103 CYS A O 1
ATOM 789 N N . LEU A 1 104 ? -49.430 -4.863 -5.647 1.00 79.19 104 LEU A N 1
ATOM 790 C CA . LEU A 1 104 ? -50.580 -5.603 -5.113 1.00 79.19 104 LEU A CA 1
ATOM 791 C C . LEU A 1 104 ? -51.797 -5.540 -6.048 1.00 79.19 104 LEU A C 1
ATOM 793 O O . LEU A 1 104 ? -52.470 -6.553 -6.238 1.00 79.19 104 LEU A O 1
ATOM 797 N N . LEU A 1 105 ? -52.055 -4.389 -6.679 1.00 79.31 105 LEU A N 1
ATOM 798 C CA . LEU A 1 105 ? -53.124 -4.259 -7.673 1.00 79.31 105 LEU A CA 1
ATOM 799 C C . LEU A 1 105 ? -52.835 -5.098 -8.927 1.00 79.31 105 LEU A C 1
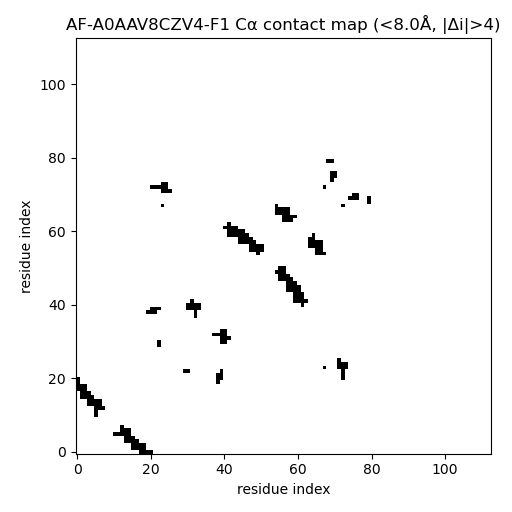ATOM 801 O O . LEU A 1 105 ? -53.730 -5.801 -9.394 1.00 79.31 105 LEU A O 1
ATOM 805 N N . PHE A 1 106 ? -51.594 -5.103 -9.424 1.00 75.06 106 PHE A N 1
ATOM 806 C CA . PHE A 1 106 ? -51.185 -5.945 -10.555 1.00 75.06 106 PHE A CA 1
ATOM 807 C C . PHE A 1 106 ? -51.298 -7.445 -10.238 1.00 75.06 106 PHE A C 1
ATOM 809 O O . PHE A 1 106 ? -51.856 -8.201 -11.030 1.00 75.06 106 PHE A O 1
ATOM 816 N N . LEU A 1 107 ? -50.858 -7.877 -9.052 1.00 74.19 107 LEU A N 1
ATOM 817 C CA . LEU A 1 107 ? -50.988 -9.271 -8.611 1.00 74.19 107 LEU A CA 1
ATOM 818 C C . LEU A 1 107 ? -52.457 -9.696 -8.458 1.00 74.19 107 LEU A C 1
ATOM 820 O O . LEU A 1 107 ? -52.805 -10.824 -8.797 1.00 74.19 107 LEU A O 1
ATOM 824 N N . SER A 1 108 ? -53.334 -8.791 -8.009 1.00 72.81 108 SER A N 1
ATOM 825 C CA . SER A 1 108 ? -54.767 -9.079 -7.869 1.00 72.81 108 SER A CA 1
ATOM 826 C C . SER A 1 108 ? -55.494 -9.269 -9.208 1.00 72.81 108 SER A C 1
ATOM 828 O O . SER A 1 108 ? -56.475 -10.010 -9.265 1.00 72.81 108 SER A O 1
ATOM 830 N N . GLN A 1 109 ? -55.004 -8.652 -10.290 1.00 73.69 109 GLN A N 1
ATOM 831 C CA . GLN A 1 109 ? -55.550 -8.846 -11.638 1.00 73.69 109 GLN A CA 1
ATOM 832 C C . GLN A 1 109 ? -55.056 -10.152 -12.273 1.00 73.69 109 GLN A C 1
ATOM 834 O O . GLN A 1 109 ? -55.825 -10.814 -12.962 1.00 73.69 109 GLN A O 1
ATOM 839 N N . CYS A 1 110 ? -53.823 -10.577 -11.980 1.00 65.06 110 CYS A N 1
ATOM 840 C CA . CYS A 1 110 ? -53.293 -11.857 -12.462 1.00 65.06 110 CYS A CA 1
ATOM 841 C C . CYS A 1 110 ? -53.957 -13.089 -11.820 1.00 65.06 110 CYS A C 1
ATOM 843 O O . CYS A 1 110 ? -53.935 -14.156 -12.419 1.00 65.06 110 CYS A O 1
ATOM 845 N N . PHE A 1 111 ? -54.553 -12.964 -10.629 1.00 59.84 111 PHE A N 1
ATOM 846 C CA . PHE A 1 111 ? -55.223 -14.072 -9.925 1.00 59.84 111 PHE A CA 1
ATOM 847 C C . PHE A 1 111 ? -56.726 -14.217 -10.238 1.00 59.84 111 PHE A C 1
ATOM 849 O O . PHE A 1 111 ? -57.400 -15.045 -9.627 1.00 59.84 111 PHE A O 1
ATOM 856 N N . ARG A 1 112 ? -57.274 -13.413 -11.161 1.00 59.56 112 ARG A N 1
ATOM 857 C CA . ARG A 1 112 ? -58.676 -13.497 -11.622 1.00 59.56 112 ARG A CA 1
ATOM 858 C C . ARG A 1 112 ? -58.808 -13.953 -13.087 1.00 59.56 112 ARG A C 1
ATOM 860 O O . ARG A 1 112 ? -59.741 -13.525 -13.765 1.00 59.56 112 ARG A O 1
ATOM 867 N N . LEU A 1 113 ? -57.904 -14.815 -13.558 1.00 51.12 113 LEU A N 1
ATOM 868 C CA . LEU A 1 113 ? -58.130 -15.664 -14.736 1.00 51.12 113 LEU A CA 1
ATOM 869 C C . LEU A 1 113 ? -58.270 -17.127 -14.313 1.00 51.12 113 LEU A C 1
ATOM 871 O O . LEU A 1 113 ? -57.480 -17.550 -13.440 1.00 51.12 113 LEU A O 1
#

Mean predicted aligned error: 13.47 Å

Sequence (113 aa):
MWAAAETPRGSGNFSKDKITFTCSKTSPIPCDYTGKSTLPSLGYIFSFGQDNNKDLFYMTSKGVYRVVRPSLCGYTCPIETVSPPQSSSSLQLKRPILLVLACLLFLSQCFRL

Nearest PDB structures (foldseek):
  4a2m-assembly1_A  TM=5.452E-01  e=8.416E-01  Bacteroides thetaiotaomicron VPI-5482
  3kif-assembly1_C  TM=5.303E-01  e=1.641E+00  synthetic construct
  8tea-assembly1_C  TM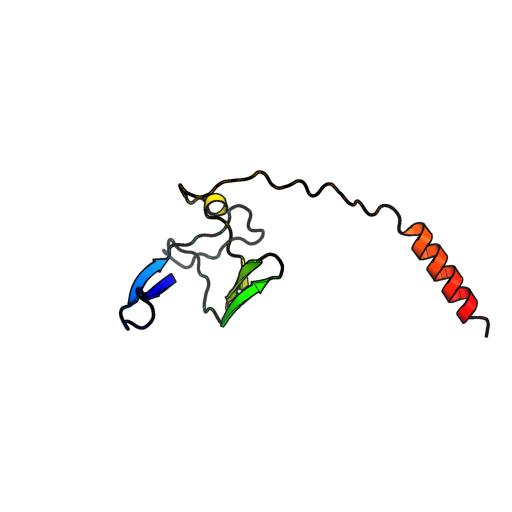=5.069E-01  e=2.833E+00  Human betaherpesvirus 5

Solvent-accessible surface area (backbone atoms only — not comparable to full-atom values): 7459 Å² total; per-residue (Å²): 92,79,49,70,49,59,71,60,82,90,67,86,47,65,54,74,45,79,48,84,63,66,65,46,80,80,49,95,63,84,77,54,59,59,85,90,49,93,45,58,58,56,68,56,74,79,47,71,52,66,53,96,86,68,47,41,35,39,40,28,78,70,48,76,45,74,65,72,63,52,65,53,42,72,42,91,55,96,81,68,76,86,71,75,80,78,75,78,75,73,82,74,84,85,68,66,65,66,59,52,52,49,51,53,53,54,55,58,60,67,70,73,117

Radius of gyration: 23.73 Å; Cα contacts (8 Å, |Δi|>4): 116; chains: 1; bounding box: 75×34×38 Å

Organism: NCBI:txid906938

Foldseek 3Di:
DKDWDDPPPPPPDIDIDDDADADFPPDPDHFDDPDPDPGGDQAAWPDWDADPVRWIWTQHPVGIDTDDDQVRRVDDDPPDDDDDPPPPPDPPVPDCPVVVVVVVVVVVVVVPD